Protein AF-A0A938ZQN6-F1 (afdb_monomer_lite)

Sequence (108 aa):
MAELTLEQVFGPGTTQDASSITLLKSNMPGLTASSSNTAESLLVGIVLKAKVNLTADNQTSNPDQSITIADGFVPSYTVSNNIQYRQDDITLSLRKPAGSLAIDPDDY

Structure (mmCIF, N/CA/C/O backbone):
data_AF-A0A938ZQN6-F1
#
_entry.id   AF-A0A938ZQN6-F1
#
loop_
_atom_site.group_PDB
_atom_site.id
_atom_site.type_symbol
_atom_site.label_atom_id
_atom_site.label_alt_id
_atom_site.label_comp_id
_atom_site.label_asym_id
_atom_site.label_entity_id
_atom_site.label_seq_id
_atom_site.pdbx_PDB_ins_code
_atom_site.Cartn_x
_atom_site.Cartn_y
_atom_site.Cartn_z
_atom_site.occupancy
_atom_site.B_iso_or_equiv
_atom_site.auth_seq_id
_atom_site.auth_comp_id
_atom_site.auth_asym_id
_atom_site.auth_atom_id
_atom_site.pdbx_PDB_model_num
ATOM 1 N N . MET A 1 1 ? 4.498 -11.857 17.851 1.00 62.84 1 MET A N 1
ATOM 2 C CA . MET A 1 1 ? 4.743 -10.404 17.961 1.00 62.84 1 MET A CA 1
ATOM 3 C C . MET A 1 1 ? 3.410 -9.725 17.682 1.00 62.84 1 MET A C 1
ATOM 5 O O . MET A 1 1 ? 2.402 -10.417 17.737 1.00 62.84 1 MET A O 1
ATOM 9 N N . ALA A 1 2 ? 3.343 -8.402 17.573 1.00 78.19 2 ALA A N 1
ATOM 10 C CA . ALA A 1 2 ? 2.089 -7.740 17.228 1.00 78.19 2 ALA A CA 1
ATOM 11 C C . ALA A 1 2 ? 2.174 -7.261 15.782 1.00 78.19 2 ALA A C 1
ATOM 13 O O . ALA A 1 2 ? 3.235 -6.816 15.335 1.00 78.19 2 ALA A O 1
ATOM 14 N N . GLU A 1 3 ? 1.059 -7.353 15.071 1.00 84.56 3 GLU A N 1
ATOM 15 C CA . GLU A 1 3 ? 0.891 -6.727 13.768 1.00 84.56 3 GLU A CA 1
ATOM 16 C C . GLU A 1 3 ? 1.152 -5.214 13.859 1.00 84.56 3 GLU A C 1
ATOM 18 O O . GLU A 1 3 ? 0.987 -4.596 14.919 1.00 84.56 3 GLU A O 1
ATOM 23 N N . LEU A 1 4 ? 1.605 -4.613 12.756 1.00 91.44 4 LEU A N 1
ATOM 24 C CA . LEU A 1 4 ? 1.818 -3.170 12.701 1.00 91.44 4 LEU A CA 1
ATOM 25 C C . LEU A 1 4 ? 0.488 -2.436 12.882 1.00 91.44 4 LEU A C 1
ATOM 27 O O . LEU A 1 4 ? -0.540 -2.820 12.334 1.00 91.44 4 LEU A O 1
ATOM 31 N N . THR A 1 5 ? 0.512 -1.336 13.626 1.00 94.12 5 THR A N 1
ATOM 32 C CA . THR A 1 5 ? -0.686 -0.523 13.821 1.00 94.12 5 THR A CA 1
ATOM 33 C C . THR A 1 5 ? -1.054 0.239 12.548 1.00 94.12 5 THR A C 1
ATOM 35 O O . THR A 1 5 ? -0.208 0.548 11.703 1.00 94.12 5 THR A O 1
ATOM 38 N N . LEU A 1 6 ? -2.324 0.638 12.453 1.00 94.81 6 LEU A N 1
ATOM 39 C CA . LEU A 1 6 ? -2.838 1.445 11.346 1.00 94.81 6 LEU A CA 1
ATOM 40 C C . LEU A 1 6 ? -2.016 2.729 11.131 1.00 94.81 6 LEU A C 1
ATOM 42 O O . LEU A 1 6 ? -1.686 3.090 10.002 1.00 94.81 6 LEU A O 1
ATOM 46 N N . GLU A 1 7 ? -1.622 3.392 12.221 1.00 96.25 7 GLU A N 1
ATOM 47 C CA . GLU A 1 7 ? -0.795 4.597 12.156 1.00 96.25 7 GLU A CA 1
ATOM 48 C C . GLU A 1 7 ? 0.660 4.314 11.766 1.00 96.25 7 GLU A C 1
ATOM 50 O O . GLU A 1 7 ? 1.300 5.162 11.140 1.00 96.25 7 GLU A O 1
ATOM 55 N N . GLN A 1 8 ? 1.199 3.134 12.086 1.00 95.00 8 GLN A N 1
ATOM 56 C CA . GLN A 1 8 ? 2.524 2.739 11.607 1.00 95.00 8 GLN A CA 1
ATOM 57 C C . GLN A 1 8 ? 2.509 2.560 10.087 1.00 95.00 8 GLN A C 1
ATOM 59 O O . GLN A 1 8 ? 3.408 3.056 9.408 1.00 95.00 8 GLN A O 1
ATOM 64 N N . VAL A 1 9 ? 1.476 1.931 9.526 1.00 96.69 9 VAL A N 1
ATOM 65 C CA . VAL A 1 9 ? 1.395 1.694 8.077 1.00 96.69 9 VAL A CA 1
ATOM 66 C C . VAL A 1 9 ? 1.027 2.971 7.312 1.00 96.69 9 VAL A C 1
ATOM 68 O O . VAL A 1 9 ? 1.725 3.343 6.371 1.00 96.69 9 VAL A O 1
ATOM 71 N N . PHE A 1 10 ? -0.015 3.693 7.732 1.00 97.50 10 PHE A N 1
ATOM 72 C CA . PHE A 1 10 ? -0.582 4.812 6.963 1.00 97.50 10 PHE A CA 1
ATOM 73 C C . PHE A 1 10 ? -0.267 6.208 7.524 1.00 97.50 10 PHE A C 1
ATOM 75 O O . PHE A 1 10 ? -0.491 7.219 6.856 1.00 97.50 10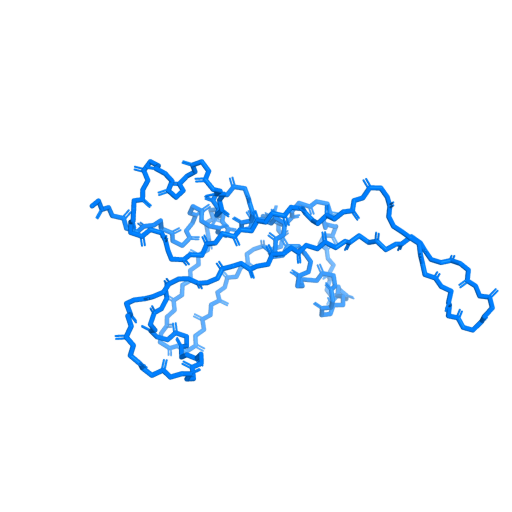 PHE A O 1
ATOM 82 N N . GLY A 1 11 ? 0.348 6.292 8.705 1.00 96.94 11 GLY A 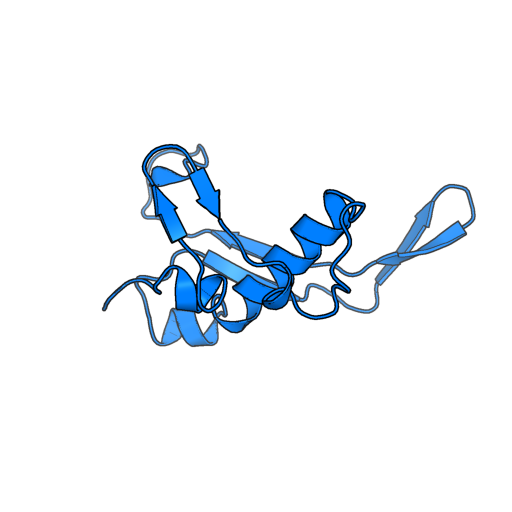N 1
ATOM 83 C CA . GLY A 1 11 ? 0.764 7.540 9.349 1.00 96.94 11 GLY A CA 1
ATOM 84 C C . GLY A 1 11 ? -0.178 8.024 10.459 1.00 96.94 11 GLY A C 1
ATOM 85 O O . GLY A 1 11 ? -1.287 7.511 10.610 1.00 96.94 11 GLY A O 1
ATOM 86 N N . PRO A 1 12 ? 0.256 9.028 11.238 1.00 97.38 12 PRO A N 1
ATOM 87 C CA . PRO A 1 12 ? -0.480 9.524 12.400 1.00 97.38 12 PRO A CA 1
ATOM 88 C C . PRO A 1 12 ? -1.837 10.118 12.016 1.00 97.38 12 PRO A C 1
ATOM 90 O O . PRO A 1 12 ? -1.979 10.725 10.949 1.00 97.38 12 PRO A O 1
ATOM 93 N N . GLY A 1 13 ? -2.824 9.965 12.899 1.00 96.06 13 GLY A N 1
ATOM 94 C CA . GLY A 1 13 ? -4.188 10.441 12.668 1.00 96.06 13 GLY A CA 1
ATOM 95 C C . GLY A 1 13 ? -4.972 9.587 11.674 1.00 96.06 13 GLY A C 1
ATOM 96 O O . GLY A 1 13 ? -6.060 9.986 11.264 1.00 96.06 13 GLY A O 1
ATOM 97 N N . THR A 1 14 ? -4.429 8.429 11.284 1.00 97.50 14 THR A N 1
ATOM 98 C CA . THR A 1 14 ? -5.189 7.441 10.526 1.00 97.50 14 THR A CA 1
ATOM 99 C C . THR A 1 14 ? -6.168 6.743 11.457 1.00 97.50 14 THR A C 1
ATOM 101 O O . THR A 1 14 ? -5.774 6.203 12.490 1.00 97.50 14 THR A O 1
ATOM 104 N N . THR A 1 15 ? -7.441 6.721 11.075 1.00 97.31 15 THR A N 1
ATOM 105 C CA . THR A 1 15 ? -8.505 6.069 11.843 1.00 97.31 15 THR A CA 1
ATOM 106 C C . THR A 1 15 ? -9.329 5.154 10.952 1.00 97.31 15 THR A C 1
ATOM 108 O O . THR A 1 15 ? -9.374 5.323 9.731 1.00 97.31 15 THR A O 1
ATOM 111 N N . GLN A 1 16 ? -9.983 4.175 11.568 1.00 97.56 16 GLN A N 1
ATOM 112 C CA . GLN A 1 16 ? -10.968 3.335 10.903 1.00 97.56 16 GLN A CA 1
ATOM 113 C C . GLN A 1 16 ? -12.130 3.018 11.838 1.00 97.56 16 GLN A C 1
ATOM 115 O O . GLN A 1 16 ? -11.974 3.015 13.062 1.00 97.56 16 GLN A O 1
ATOM 120 N N . ASP A 1 17 ? -13.276 2.732 11.241 1.00 96.94 17 ASP A N 1
ATOM 121 C CA . ASP A 1 17 ? -14.451 2.167 11.888 1.00 96.94 17 ASP A CA 1
ATOM 122 C C . ASP A 1 17 ? -15.003 1.011 11.036 1.00 96.94 17 ASP A C 1
ATOM 124 O O . ASP A 1 17 ? -14.382 0.585 10.066 1.00 96.94 17 ASP A O 1
ATOM 128 N N . ALA A 1 18 ? -16.177 0.490 11.393 1.00 97.25 18 ALA A N 1
ATOM 129 C CA . ALA A 1 18 ? -16.796 -0.635 10.689 1.00 97.25 18 ALA A CA 1
ATOM 130 C C . ALA A 1 18 ? -17.179 -0.346 9.218 1.00 97.25 18 ALA A C 1
ATOM 132 O O . ALA A 1 18 ? -17.574 -1.261 8.500 1.00 97.25 18 ALA A O 1
ATOM 133 N N . SER A 1 19 ? -17.130 0.911 8.782 1.00 97.12 19 SER A N 1
ATOM 134 C CA . SER A 1 19 ? -17.623 1.385 7.487 1.00 97.12 19 SER A CA 1
ATOM 135 C C . SER A 1 19 ? -16.626 2.243 6.710 1.00 97.12 19 SER A C 1
ATOM 137 O O . SER A 1 19 ? -16.769 2.387 5.495 1.00 97.12 19 SER A O 1
ATOM 139 N N . SER A 1 20 ? -15.641 2.842 7.383 1.00 97.00 20 SER A N 1
ATOM 140 C CA . SER A 1 20 ? -14.747 3.818 6.774 1.00 97.00 20 SER A CA 1
ATOM 141 C C . SER A 1 20 ? -13.317 3.725 7.292 1.00 97.00 20 SER A C 1
ATOM 143 O O . SER A 1 20 ? -13.063 3.371 8.441 1.00 97.00 20 SER A O 1
ATOM 145 N N . ILE A 1 21 ? -12.377 4.095 6.423 1.00 97.12 21 ILE A N 1
ATOM 146 C CA . ILE A 1 21 ? -10.980 4.356 6.767 1.00 97.12 21 ILE A CA 1
ATOM 147 C C . ILE A 1 21 ? -10.693 5.805 6.378 1.00 97.12 21 ILE A C 1
ATOM 149 O O . ILE A 1 21 ? -10.960 6.215 5.246 1.00 97.12 21 ILE A O 1
ATOM 153 N N . THR A 1 22 ? -10.134 6.585 7.302 1.00 97.62 22 THR A N 1
ATOM 154 C CA . THR A 1 22 ? -9.724 7.972 7.055 1.00 97.62 22 THR A CA 1
ATOM 155 C C . THR A 1 22 ? -8.206 8.067 7.027 1.00 97.62 22 THR A C 1
ATOM 157 O O . THR A 1 22 ? -7.548 7.942 8.056 1.00 97.62 22 THR A O 1
ATOM 160 N N . LEU A 1 23 ? -7.653 8.329 5.839 1.00 97.88 23 LEU A N 1
ATOM 161 C CA . LEU A 1 23 ? -6.224 8.571 5.623 1.00 97.88 23 LEU A CA 1
ATOM 162 C C . LEU A 1 23 ? -5.967 10.065 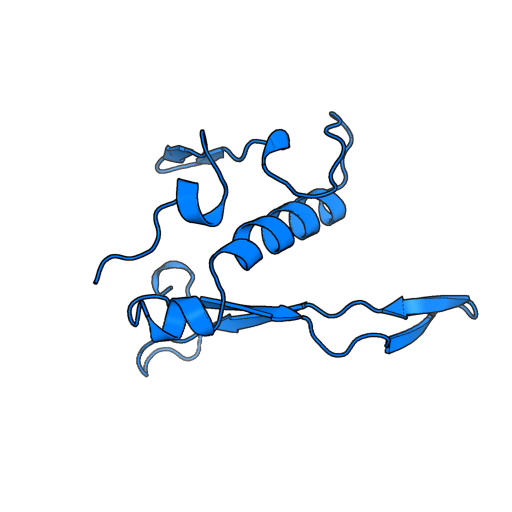5.387 1.00 97.88 23 LEU A C 1
ATOM 164 O O . LEU A 1 23 ? -6.562 10.673 4.493 1.00 97.88 23 LEU A O 1
ATOM 168 N N . LEU A 1 24 ? -5.035 10.663 6.132 1.00 97.69 24 LEU A N 1
ATOM 169 C CA . LEU A 1 24 ? -4.644 12.055 5.905 1.00 97.69 24 LEU A CA 1
ATOM 170 C C . LEU A 1 24 ? -3.692 12.165 4.708 1.00 97.69 24 LEU A C 1
ATOM 172 O O . LEU A 1 24 ? -2.617 11.568 4.699 1.00 97.69 24 LEU A O 1
ATOM 176 N N . LYS A 1 25 ? -4.036 13.000 3.717 1.00 97.81 25 LYS A N 1
ATOM 177 C CA . LYS A 1 25 ? -3.186 13.243 2.532 1.00 97.81 25 LYS A CA 1
ATOM 178 C C . LYS A 1 25 ? -1.793 13.771 2.887 1.00 97.81 25 LYS A C 1
ATOM 180 O O . LYS A 1 25 ? -0.847 13.517 2.155 1.00 97.81 25 LYS A O 1
ATOM 185 N N . SER A 1 26 ? -1.653 14.462 4.020 1.00 97.06 26 SER A N 1
ATOM 186 C CA . SER A 1 26 ? -0.362 14.931 4.542 1.00 97.06 26 SER A CA 1
ATOM 187 C C . SER A 1 26 ? 0.606 13.799 4.890 1.00 97.06 26 SER A C 1
ATOM 189 O O . SER A 1 26 ? 1.807 14.039 4.969 1.00 97.06 26 SER A O 1
ATOM 191 N N . ASN A 1 27 ? 0.106 12.577 5.091 1.00 96.94 27 ASN A N 1
ATOM 192 C CA . ASN A 1 27 ? 0.937 11.409 5.366 1.00 96.94 27 ASN A CA 1
ATOM 193 C C . ASN A 1 27 ? 1.481 10.752 4.087 1.00 96.94 27 ASN A C 1
ATOM 195 O O . ASN A 1 27 ? 2.318 9.860 4.202 1.00 96.94 27 ASN A O 1
ATOM 199 N N . MET A 1 28 ? 1.027 11.158 2.893 1.00 97.12 28 MET A N 1
ATOM 200 C CA . MET A 1 28 ? 1.395 10.546 1.610 1.00 97.12 28 MET A CA 1
ATOM 201 C C . MET A 1 28 ? 2.663 11.201 1.031 1.00 97.12 28 MET A C 1
ATOM 203 O O . MET A 1 28 ? 2.618 12.369 0.632 1.00 97.12 28 MET A O 1
ATOM 207 N N . PRO A 1 29 ? 3.803 10.487 0.957 1.00 95.56 29 PRO A N 1
ATOM 208 C CA . PRO A 1 29 ? 5.059 11.057 0.476 1.00 95.56 29 PRO A CA 1
ATOM 209 C C . PRO A 1 29 ? 4.957 11.565 -0.966 1.00 95.56 29 PRO A C 1
ATOM 211 O O . PRO A 1 29 ? 4.461 10.867 -1.846 1.00 95.56 29 PRO A O 1
ATOM 214 N N . GLY A 1 30 ? 5.444 12.783 -1.215 1.00 94.06 30 GLY A N 1
ATOM 215 C CA . GLY A 1 30 ? 5.480 13.388 -2.554 1.00 94.06 30 GLY A CA 1
ATOM 216 C C . GLY A 1 30 ? 4.134 13.897 -3.086 1.00 94.06 30 GLY A C 1
ATOM 217 O O . GLY A 1 30 ? 4.114 14.583 -4.108 1.00 94.06 30 GLY A O 1
ATOM 218 N N . LEU A 1 31 ? 3.017 13.635 -2.400 1.00 97.00 31 LEU A N 1
ATOM 219 C CA . LEU A 1 31 ? 1.707 14.150 -2.789 1.00 97.00 31 LEU A CA 1
ATOM 220 C C . LEU A 1 31 ? 1.520 15.584 -2.274 1.00 97.00 31 LEU A C 1
ATOM 222 O O . LEU A 1 31 ? 1.513 15.835 -1.071 1.00 97.00 31 LEU A O 1
ATOM 226 N N . THR A 1 32 ? 1.277 16.534 -3.179 1.00 97.62 32 THR A N 1
ATOM 227 C CA . THR A 1 32 ? 0.729 17.842 -2.790 1.00 97.62 32 THR A CA 1
ATOM 228 C C . THR A 1 32 ? -0.785 17.713 -2.648 1.00 97.62 32 THR A C 1
ATOM 230 O O . THR A 1 32 ? -1.492 17.429 -3.621 1.00 97.62 32 THR A O 1
ATOM 233 N N . ALA A 1 33 ? -1.286 17.887 -1.425 1.00 96.75 33 ALA A N 1
ATOM 234 C CA . ALA A 1 33 ? -2.703 17.726 -1.129 1.00 96.75 33 ALA A CA 1
ATOM 235 C C . ALA A 1 33 ? -3.554 18.745 -1.904 1.00 96.75 33 ALA A C 1
ATOM 237 O O . ALA A 1 33 ? -3.338 19.952 -1.834 1.00 96.75 33 ALA A O 1
ATOM 238 N N . SER A 1 34 ? -4.550 18.239 -2.625 1.00 97.38 34 SER A N 1
ATOM 239 C CA . SER A 1 34 ? -5.535 19.018 -3.373 1.00 97.38 34 SER A CA 1
ATOM 240 C C . SER A 1 34 ? -6.908 18.354 -3.262 1.00 97.38 34 SER A C 1
ATOM 242 O O . SER A 1 34 ? -7.008 17.132 -3.129 1.00 97.38 34 SER A O 1
ATOM 244 N N . SER A 1 35 ? -7.994 19.120 -3.358 1.00 96.75 35 SER A N 1
ATOM 245 C CA . SER A 1 35 ? -9.348 18.555 -3.478 1.00 96.75 35 SER A CA 1
ATOM 246 C C . SER A 1 35 ? -9.548 17.772 -4.783 1.00 96.75 35 SER A C 1
ATOM 248 O O . SER A 1 35 ? -10.452 16.948 -4.858 1.00 96.75 35 SER A O 1
ATOM 250 N N . SER A 1 36 ? -8.676 17.977 -5.776 1.00 97.06 36 SER A N 1
ATOM 251 C CA . SER A 1 36 ? -8.724 17.351 -7.102 1.00 97.06 36 SER A CA 1
ATOM 252 C C . SER A 1 36 ? -7.619 16.317 -7.360 1.00 97.06 36 SER A C 1
ATOM 254 O O . SER A 1 36 ? -7.351 15.996 -8.517 1.00 97.06 36 SER A O 1
ATOM 256 N N . ASN A 1 37 ? -6.948 15.790 -6.321 1.00 98.00 37 ASN A N 1
ATOM 257 C CA . ASN A 1 37 ? -6.012 14.674 -6.529 1.00 98.00 37 ASN A CA 1
ATOM 258 C C . ASN A 1 37 ? -6.738 13.492 -7.192 1.00 98.00 37 ASN A C 1
ATOM 260 O O . ASN A 1 37 ? -7.829 13.115 -6.761 1.00 98.00 37 ASN A O 1
ATOM 264 N N . THR A 1 38 ? -6.121 12.903 -8.215 1.00 98.12 38 THR A N 1
ATOM 265 C CA . THR A 1 38 ? -6.682 11.754 -8.933 1.00 98.12 38 THR A CA 1
ATOM 266 C C . THR A 1 38 ? -6.609 10.492 -8.079 1.00 98.12 38 THR A C 1
ATOM 268 O O . THR A 1 38 ? -5.729 10.370 -7.222 1.00 98.12 38 THR A O 1
ATOM 271 N N . ALA A 1 39 ? -7.488 9.524 -8.346 1.00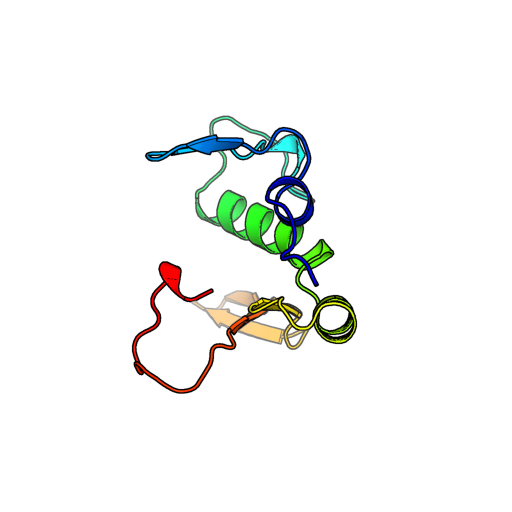 97.56 39 ALA A N 1
ATOM 272 C CA . ALA A 1 39 ? -7.469 8.228 -7.668 1.00 97.56 39 ALA A CA 1
ATOM 273 C C . ALA A 1 39 ? -6.099 7.533 -7.777 1.00 97.56 39 ALA A C 1
ATOM 275 O O . ALA A 1 39 ? -5.595 7.018 -6.785 1.00 97.56 39 ALA A O 1
ATOM 276 N N . GLU A 1 40 ? -5.455 7.599 -8.945 1.00 97.25 40 GLU A N 1
ATOM 277 C CA . GLU A 1 40 ? -4.123 7.025 -9.172 1.00 97.25 40 GLU A CA 1
ATOM 278 C C . GLU A 1 40 ? -3.054 7.694 -8.299 1.00 97.25 40 GLU A C 1
ATOM 280 O O . GLU A 1 40 ? -2.264 7.005 -7.659 1.00 97.25 40 GLU A O 1
ATOM 285 N N . SER A 1 41 ? -3.063 9.030 -8.193 1.00 97.56 41 SER A N 1
ATOM 286 C CA . SER A 1 41 ? -2.109 9.746 -7.333 1.00 97.56 41 SER A CA 1
ATOM 287 C C . SER A 1 41 ? -2.292 9.410 -5.850 1.00 97.56 41 SER A C 1
ATOM 289 O O . SER A 1 41 ? -1.310 9.301 -5.115 1.00 97.56 41 SER A O 1
ATOM 291 N N . LEU A 1 42 ? -3.541 9.201 -5.417 1.00 97.94 42 LEU A N 1
ATOM 292 C CA . LEU A 1 42 ? -3.860 8.783 -4.054 1.00 97.94 42 LEU A CA 1
ATOM 293 C C . LEU A 1 42 ? -3.392 7.349 -3.802 1.00 97.94 42 LEU A C 1
ATOM 295 O O . LEU A 1 42 ? -2.746 7.102 -2.789 1.00 97.94 42 LEU A O 1
ATOM 299 N N . LEU A 1 43 ? -3.648 6.427 -4.734 1.00 97.44 43 LEU A N 1
ATOM 300 C CA . LEU A 1 43 ? -3.195 5.040 -4.629 1.00 97.44 43 LEU A CA 1
ATOM 301 C C . LEU A 1 43 ? -1.666 4.956 -4.534 1.00 97.44 43 LEU A C 1
ATOM 303 O O . LEU A 1 43 ? -1.150 4.299 -3.633 1.00 97.44 43 LEU A O 1
ATOM 307 N N . VAL A 1 44 ? -0.937 5.670 -5.398 1.00 96.75 44 VAL A N 1
ATOM 308 C CA . VAL A 1 44 ? 0.534 5.725 -5.340 1.00 96.75 44 VAL A CA 1
ATOM 309 C C . VAL A 1 44 ? 1.005 6.304 -4.005 1.00 96.75 44 VAL A C 1
ATOM 311 O O . VAL A 1 44 ? 1.885 5.729 -3.368 1.00 96.75 44 VAL A O 1
ATOM 314 N N . GLY A 1 45 ? 0.393 7.394 -3.532 1.00 97.31 45 GLY A N 1
ATOM 315 C CA . GLY A 1 45 ? 0.714 7.985 -2.231 1.00 97.31 45 GLY A CA 1
ATOM 316 C C . GLY A 1 45 ? 0.515 7.019 -1.056 1.00 97.31 45 GLY A C 1
ATOM 317 O O . GLY A 1 45 ? 1.361 6.959 -0.161 1.00 97.31 45 GLY A O 1
ATOM 318 N N . ILE A 1 46 ? -0.563 6.228 -1.080 1.00 97.69 46 ILE A N 1
ATOM 319 C CA . ILE A 1 46 ? -0.855 5.187 -0.081 1.00 97.69 46 ILE A CA 1
ATOM 320 C C . ILE A 1 46 ? 0.205 4.084 -0.126 1.00 97.69 46 ILE A C 1
ATOM 322 O O . ILE A 1 46 ? 0.762 3.734 0.915 1.00 97.69 46 ILE A O 1
ATOM 326 N N . VAL A 1 47 ? 0.526 3.571 -1.317 1.00 96.94 47 VAL A N 1
ATOM 327 C CA . VAL A 1 47 ? 1.526 2.506 -1.494 1.00 96.94 47 VAL A CA 1
ATOM 328 C C . VAL A 1 47 ? 2.904 2.967 -1.021 1.00 96.94 47 VAL A C 1
ATOM 330 O O . VAL A 1 47 ? 3.555 2.258 -0.256 1.00 96.94 47 VAL A O 1
ATOM 333 N N . LEU A 1 48 ? 3.336 4.173 -1.404 1.00 96.56 48 LEU A N 1
ATOM 334 C CA . LEU A 1 48 ? 4.620 4.732 -0.972 1.00 96.56 48 LEU A CA 1
ATOM 335 C C . LEU A 1 48 ? 4.686 4.930 0.544 1.00 96.56 48 LEU A C 1
ATOM 337 O O . LEU A 1 48 ? 5.743 4.722 1.139 1.00 96.56 48 LEU A O 1
ATOM 341 N N . LYS A 1 49 ? 3.571 5.307 1.179 1.00 97.50 49 LYS A N 1
ATOM 342 C CA . LYS A 1 49 ? 3.502 5.429 2.635 1.00 97.50 49 LYS A CA 1
ATOM 343 C C . LYS A 1 49 ? 3.598 4.063 3.320 1.00 97.50 49 LYS A C 1
ATOM 345 O O . LYS A 1 49 ? 4.456 3.888 4.183 1.00 97.50 49 LYS A O 1
ATOM 350 N N . ALA A 1 50 ? 2.780 3.099 2.900 1.00 97.38 50 ALA A N 1
ATOM 351 C CA . ALA A 1 50 ? 2.762 1.751 3.465 1.00 97.38 50 ALA A CA 1
ATOM 352 C C . ALA A 1 50 ? 4.124 1.050 3.320 1.00 97.38 50 ALA A C 1
ATOM 354 O O . ALA A 1 50 ? 4.603 0.402 4.253 1.00 97.38 50 ALA A O 1
ATOM 355 N N . LYS A 1 51 ? 4.802 1.265 2.186 1.00 96.44 51 LYS A N 1
ATOM 356 C CA . LYS A 1 51 ? 6.136 0.731 1.890 1.00 96.44 51 LYS A CA 1
ATOM 357 C C . LYS A 1 51 ? 7.208 1.124 2.909 1.00 96.44 51 LYS A C 1
ATOM 359 O O . LYS A 1 51 ? 8.180 0.394 3.056 1.00 96.44 51 LYS A O 1
ATOM 364 N N . VAL A 1 52 ? 7.046 2.233 3.636 1.00 95.94 52 VAL A N 1
ATOM 365 C CA . VAL A 1 52 ? 8.004 2.638 4.683 1.00 95.94 52 VAL A CA 1
ATOM 366 C C . VAL A 1 52 ? 8.134 1.564 5.765 1.00 95.94 52 VAL A C 1
ATOM 368 O O . VAL A 1 52 ? 9.232 1.359 6.274 1.00 95.94 52 VAL A O 1
ATOM 371 N N . ASN A 1 53 ? 7.035 0.878 6.099 1.00 96.00 53 ASN A N 1
ATOM 372 C CA . ASN A 1 53 ? 7.018 -0.118 7.170 1.00 96.00 53 ASN A CA 1
ATOM 373 C C . ASN A 1 53 ? 6.708 -1.543 6.699 1.00 96.00 53 ASN A C 1
ATOM 375 O O . ASN A 1 53 ? 7.125 -2.483 7.364 1.00 96.00 53 ASN A O 1
ATOM 379 N N . LEU A 1 54 ? 6.052 -1.742 5.557 1.00 96.50 54 LEU A N 1
ATOM 380 C CA . LEU A 1 54 ? 5.812 -3.077 5.002 1.00 96.50 54 LEU A CA 1
ATOM 381 C C . LEU A 1 54 ? 7.014 -3.557 4.174 1.00 96.50 54 LEU A C 1
ATOM 383 O O . LEU A 1 54 ? 6.883 -3.845 2.991 1.00 96.50 54 LEU A O 1
ATOM 387 N N . THR A 1 55 ? 8.204 -3.622 4.773 1.00 96.06 55 THR A N 1
ATOM 388 C CA . THR A 1 55 ? 9.445 -4.061 4.103 1.00 96.06 55 THR A CA 1
ATOM 389 C C . THR A 1 55 ? 9.781 -5.518 4.432 1.00 96.06 55 THR A C 1
ATOM 391 O O . THR A 1 55 ? 9.268 -6.079 5.402 1.00 96.06 55 THR A O 1
ATOM 394 N N . ALA A 1 56 ? 10.666 -6.144 3.647 1.00 94.38 56 ALA A N 1
ATOM 395 C CA . ALA A 1 56 ? 11.172 -7.491 3.938 1.00 94.38 56 ALA A CA 1
ATOM 396 C C . ALA A 1 56 ? 11.988 -7.549 5.246 1.00 94.38 56 ALA A C 1
ATOM 398 O O . ALA A 1 56 ? 11.912 -8.530 5.988 1.00 94.38 56 ALA A O 1
ATOM 399 N N . ASP A 1 57 ? 12.717 -6.478 5.567 1.00 94.56 57 ASP A N 1
ATOM 400 C CA . ASP A 1 57 ? 13.467 -6.362 6.822 1.00 94.56 57 ASP A CA 1
ATOM 401 C C . ASP A 1 57 ? 12.518 -6.296 8.029 1.00 94.56 57 ASP A C 1
ATOM 403 O O . ASP A 1 57 ? 12.715 -6.989 9.034 1.00 94.56 57 ASP A O 1
ATOM 407 N N . ASN A 1 58 ? 11.427 -5.531 7.909 1.00 94.62 58 ASN A N 1
ATOM 408 C CA . ASN A 1 58 ? 10.392 -5.490 8.939 1.00 94.62 58 ASN A CA 1
ATOM 409 C C . ASN A 1 58 ? 9.652 -6.822 9.054 1.00 94.62 58 ASN A C 1
ATOM 411 O O . ASN A 1 58 ? 9.404 -7.259 10.167 1.00 94.62 58 ASN A O 1
ATOM 415 N N . GLN A 1 59 ? 9.408 -7.539 7.955 1.00 94.25 59 GLN A N 1
ATOM 416 C CA . GLN A 1 59 ? 8.847 -8.892 8.022 1.00 94.25 59 GLN A CA 1
ATOM 417 C C . GLN A 1 59 ? 9.798 -9.895 8.698 1.00 94.25 59 GLN A C 1
ATOM 419 O O . GLN A 1 59 ? 9.356 -10.808 9.393 1.00 94.25 59 GLN A O 1
ATOM 424 N N . THR A 1 60 ? 11.112 -9.734 8.522 1.00 92.88 60 THR A N 1
ATOM 425 C CA . THR A 1 60 ? 12.115 -10.592 9.176 1.00 92.88 60 THR A CA 1
ATOM 426 C C . THR A 1 60 ? 12.125 -10.377 10.687 1.00 92.88 60 THR A C 1
ATOM 428 O O . THR A 1 60 ? 12.254 -11.333 11.451 1.00 92.88 60 THR A O 1
ATOM 431 N N . SER A 1 61 ? 11.970 -9.126 11.124 1.00 92.94 61 SER A N 1
ATOM 432 C CA . SER A 1 61 ? 11.891 -8.779 12.545 1.00 92.94 61 SER A CA 1
ATOM 433 C C . SER A 1 61 ? 10.491 -8.950 13.139 1.00 92.94 61 SER A C 1
ATOM 435 O O . SER A 1 61 ? 10.396 -9.170 14.339 1.00 92.94 61 SER A O 1
ATOM 437 N N . ASN A 1 62 ? 9.428 -8.912 12.330 1.00 92.50 62 ASN A N 1
ATOM 438 C CA . ASN A 1 62 ? 8.030 -9.107 12.710 1.00 92.50 62 ASN A CA 1
ATOM 439 C C . ASN A 1 62 ? 7.373 -10.203 11.843 1.00 92.50 62 ASN A C 1
ATOM 441 O O . ASN A 1 62 ? 6.788 -9.900 10.799 1.00 92.50 62 ASN A O 1
ATOM 445 N N . PRO A 1 63 ? 7.432 -11.482 12.261 1.00 89.44 63 PRO A N 1
ATOM 446 C CA . PRO A 1 63 ? 6.949 -12.601 11.450 1.00 89.44 63 PRO A CA 1
ATOM 447 C C . PRO A 1 63 ? 5.427 -12.616 11.234 1.00 89.44 63 PRO A C 1
ATOM 449 O O . PRO A 1 63 ? 4.968 -13.347 10.353 1.00 89.44 63 PRO A O 1
ATOM 452 N N . ASP A 1 64 ? 4.676 -11.815 11.999 1.00 91.19 64 ASP A N 1
ATOM 453 C CA . ASP A 1 64 ? 3.226 -11.641 11.858 1.00 91.19 64 ASP A CA 1
ATOM 454 C C . ASP A 1 64 ? 2.861 -10.682 10.708 1.00 91.19 64 ASP A C 1
ATOM 456 O O . ASP A 1 64 ? 1.701 -10.579 10.334 1.00 91.19 64 ASP A O 1
ATOM 460 N N . GLN A 1 65 ? 3.840 -9.996 10.104 1.00 94.00 65 GLN A N 1
ATOM 461 C CA . GLN A 1 65 ? 3.612 -9.178 8.915 1.00 94.00 65 GLN A CA 1
ATOM 462 C C . GLN A 1 65 ? 3.362 -10.067 7.686 1.00 94.00 65 GLN A C 1
ATOM 464 O O . GLN A 1 65 ? 4.255 -10.777 7.206 1.00 94.00 65 GLN A O 1
ATOM 469 N N . SER A 1 66 ? 2.163 -9.963 7.122 1.00 94.19 66 SER A N 1
ATOM 470 C CA . SER A 1 66 ? 1.721 -10.777 5.982 1.00 94.19 66 SER A CA 1
ATOM 471 C C . SER A 1 66 ? 2.012 -10.146 4.617 1.00 94.19 66 SER A C 1
ATOM 473 O O . SER A 1 66 ? 2.022 -10.844 3.603 1.00 94.19 66 SER A O 1
ATOM 475 N N . ILE A 1 67 ? 2.293 -8.839 4.576 1.00 95.69 67 ILE A N 1
ATOM 476 C CA . ILE A 1 67 ? 2.484 -8.070 3.338 1.00 95.69 67 ILE A CA 1
ATOM 477 C C . ILE A 1 67 ? 3.893 -7.479 3.284 1.00 95.69 67 ILE A C 1
ATOM 479 O O . ILE A 1 67 ? 4.371 -6.903 4.260 1.00 95.69 67 ILE A O 1
ATOM 483 N N . THR A 1 68 ? 4.552 -7.561 2.130 1.00 96.75 68 THR A N 1
ATOM 484 C CA . THR A 1 68 ? 5.770 -6.795 1.835 1.00 96.75 68 THR A CA 1
ATOM 485 C C . THR A 1 68 ? 5.624 -6.007 0.540 1.00 96.75 68 THR A C 1
ATOM 487 O O . THR A 1 68 ? 4.999 -6.454 -0.422 1.00 96.75 68 THR A O 1
ATOM 490 N N . ILE A 1 69 ? 6.200 -4.810 0.527 1.00 97.19 69 ILE A N 1
ATOM 491 C CA . ILE A 1 69 ? 6.206 -3.874 -0.589 1.00 97.19 69 ILE A CA 1
ATOM 492 C C . ILE A 1 69 ? 7.660 -3.550 -0.911 1.00 97.19 69 ILE A C 1
ATOM 494 O O . ILE A 1 69 ? 8.412 -3.083 -0.054 1.00 97.19 69 ILE A O 1
ATOM 498 N N . ALA A 1 70 ? 8.054 -3.780 -2.156 1.00 95.19 70 ALA A N 1
ATOM 499 C CA . ALA A 1 70 ? 9.404 -3.521 -2.637 1.00 95.19 70 ALA A CA 1
ATOM 500 C C . ALA A 1 70 ? 9.370 -2.768 -3.967 1.00 95.19 70 ALA A C 1
ATOM 502 O O . ALA A 1 70 ? 8.401 -2.868 -4.723 1.00 95.19 70 ALA A O 1
ATOM 503 N N . ASP A 1 71 ? 10.438 -2.027 -4.260 1.00 91.88 71 ASP A N 1
ATOM 504 C CA . ASP A 1 71 ? 10.646 -1.546 -5.624 1.00 91.88 71 ASP A CA 1
ATOM 505 C C . ASP A 1 71 ? 10.875 -2.740 -6.549 1.00 91.88 71 ASP A C 1
ATOM 507 O O . ASP A 1 71 ? 11.553 -3.707 -6.195 1.00 91.88 71 ASP A O 1
ATOM 511 N N . GLY A 1 72 ? 10.280 -2.669 -7.732 1.00 83.75 72 GLY A N 1
ATOM 512 C CA . GLY A 1 72 ? 10.601 -3.547 -8.840 1.00 83.75 72 GLY A CA 1
ATOM 513 C C . GLY A 1 72 ? 11.882 -3.107 -9.546 1.00 83.75 72 GLY A C 1
ATOM 514 O O . GLY A 1 72 ? 12.728 -2.391 -9.006 1.00 83.75 72 GLY A O 1
ATOM 515 N N . PHE A 1 73 ? 12.037 -3.556 -10.786 1.00 76.25 73 PHE A N 1
ATOM 516 C CA . PHE A 1 73 ? 13.231 -3.261 -11.563 1.00 76.25 73 PHE A CA 1
ATOM 517 C C . PHE A 1 73 ? 13.171 -1.830 -12.108 1.00 76.25 73 PHE A C 1
ATOM 519 O O . PHE A 1 73 ? 12.329 -1.510 -12.944 1.00 76.25 73 PHE A O 1
ATOM 526 N N . VAL A 1 74 ? 14.087 -0.974 -11.657 1.00 76.06 74 VAL A N 1
ATOM 527 C CA . VAL A 1 74 ? 14.228 0.405 -12.139 1.00 76.06 74 VAL A CA 1
ATOM 528 C C . VAL A 1 74 ? 15.675 0.701 -12.557 1.00 76.06 74 VAL A C 1
ATOM 530 O O . VAL A 1 74 ? 16.602 0.310 -11.844 1.00 76.06 74 VAL A O 1
ATOM 533 N N . PRO A 1 75 ? 15.897 1.412 -13.684 1.00 73.56 75 PRO A N 1
ATOM 534 C CA . PRO A 1 75 ? 14.879 1.936 -14.598 1.00 73.56 75 PRO A CA 1
ATOM 535 C C . PRO A 1 75 ? 14.374 0.871 -15.587 1.00 73.56 75 PRO A C 1
ATOM 537 O O . PRO A 1 75 ? 15.171 0.148 -16.186 1.00 73.56 75 PRO A O 1
ATOM 540 N N . SER A 1 76 ? 13.060 0.827 -15.815 1.00 85.88 76 SER A N 1
ATOM 541 C CA . SER A 1 76 ? 12.460 0.141 -16.963 1.00 85.88 76 SER A CA 1
ATOM 542 C C . SER A 1 76 ? 11.745 1.158 -17.862 1.00 85.88 76 SER A C 1
ATOM 544 O O . SER A 1 76 ? 11.404 2.269 -17.44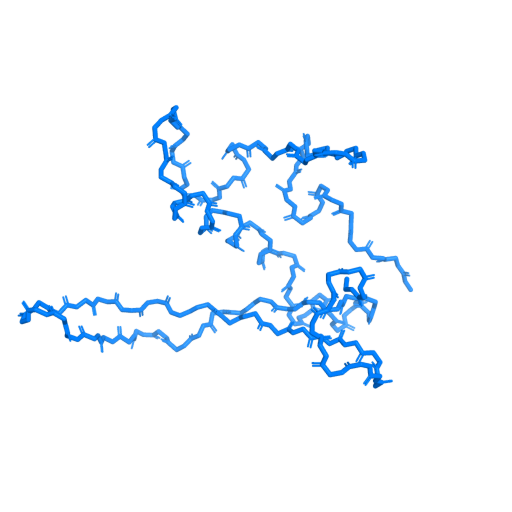4 1.00 85.88 76 SER A O 1
ATOM 546 N N . TYR A 1 77 ? 11.599 0.825 -19.144 1.00 90.94 77 TYR A N 1
ATOM 547 C CA . TYR A 1 77 ? 10.961 1.693 -20.131 1.00 90.94 77 TYR A CA 1
ATOM 548 C C . TYR A 1 77 ? 9.979 0.888 -20.968 1.00 90.94 77 TYR A C 1
ATOM 550 O O . TYR A 1 77 ? 10.284 -0.227 -21.389 1.00 90.94 77 TYR A O 1
ATOM 558 N N . THR A 1 78 ? 8.831 1.488 -21.264 1.00 92.31 78 THR A N 1
ATOM 559 C CA . THR A 1 78 ? 7.817 0.918 -22.155 1.00 92.31 78 THR A CA 1
ATOM 560 C C . THR A 1 78 ? 7.432 1.930 -23.226 1.00 92.31 78 THR A C 1
ATOM 562 O O . THR A 1 78 ? 7.610 3.135 -23.045 1.00 92.31 78 THR A O 1
ATOM 565 N N . VAL A 1 79 ? 6.942 1.457 -24.370 1.00 93.75 79 VAL A N 1
ATOM 566 C CA . VAL A 1 79 ? 6.464 2.323 -25.453 1.00 93.75 79 VAL A CA 1
ATOM 567 C C . VAL A 1 79 ? 4.971 2.107 -25.619 1.00 93.75 79 VAL A C 1
ATOM 569 O O . VAL A 1 79 ? 4.524 0.992 -25.871 1.00 93.75 79 VAL A O 1
ATOM 572 N N . SER A 1 80 ? 4.205 3.189 -25.513 1.00 92.12 80 SER A N 1
ATOM 573 C CA . SER A 1 80 ? 2.765 3.200 -25.765 1.00 92.12 80 SER A CA 1
ATOM 574 C C . SER A 1 80 ? 2.431 4.383 -26.662 1.00 92.12 80 SER A C 1
ATOM 576 O O . SER A 1 80 ? 2.947 5.479 -26.455 1.00 92.12 80 SER A O 1
ATOM 578 N N . ASN A 1 81 ? 1.623 4.167 -27.702 1.00 92.38 81 ASN A N 1
ATOM 579 C CA . ASN A 1 81 ? 1.279 5.195 -28.695 1.00 92.38 81 ASN A CA 1
ATOM 580 C C . ASN A 1 81 ? 2.501 5.963 -29.241 1.00 92.38 81 ASN A C 1
ATOM 582 O O . ASN A 1 81 ? 2.478 7.186 -29.352 1.00 92.38 81 ASN A O 1
ATOM 586 N N . ASN A 1 82 ? 3.589 5.244 -29.547 1.00 92.31 82 ASN A N 1
ATOM 587 C CA . ASN A 1 82 ? 4.858 5.804 -30.035 1.00 92.31 82 ASN A CA 1
ATOM 588 C C . ASN A 1 82 ? 5.563 6.783 -29.073 1.00 92.31 82 ASN A C 1
ATOM 590 O O . ASN A 1 82 ? 6.527 7.434 -29.472 1.00 92.31 82 ASN A O 1
ATOM 594 N N . ILE A 1 83 ? 5.139 6.856 -27.809 1.00 96.00 83 ILE A N 1
ATOM 595 C CA . ILE A 1 83 ? 5.793 7.625 -26.749 1.00 96.00 83 ILE A CA 1
ATOM 596 C C . ILE A 1 83 ? 6.496 6.647 -25.807 1.00 96.00 83 ILE A C 1
ATOM 598 O O . ILE A 1 83 ? 5.921 5.637 -25.399 1.00 96.00 83 ILE A O 1
ATOM 602 N N . GLN A 1 84 ? 7.752 6.942 -25.474 1.00 94.81 84 GLN A N 1
ATOM 603 C CA . GLN A 1 84 ? 8.496 6.195 -24.466 1.00 94.81 84 GLN A CA 1
ATOM 604 C C . GLN A 1 84 ? 8.142 6.714 -23.072 1.00 94.81 84 GLN A C 1
ATOM 606 O O . GLN A 1 84 ? 8.248 7.908 -22.796 1.00 94.81 84 GLN A O 1
ATOM 611 N N . TYR A 1 85 ? 7.772 5.800 -22.187 1.00 92.12 85 TYR A N 1
ATOM 612 C CA . TYR A 1 85 ? 7.498 6.061 -20.784 1.00 92.12 85 TYR A CA 1
ATOM 613 C C . TYR A 1 85 ? 8.581 5.416 -19.932 1.00 92.12 85 TYR A C 1
ATOM 615 O O . TYR A 1 85 ? 9.024 4.301 -20.218 1.00 92.12 85 TYR A O 1
ATOM 623 N N . ARG A 1 86 ? 8.980 6.106 -18.861 1.00 91.56 86 ARG A N 1
ATOM 624 C CA . ARG A 1 86 ? 9.620 5.441 -17.727 1.00 91.56 86 ARG A CA 1
ATOM 625 C C . ARG A 1 86 ? 8.547 4.623 -17.021 1.00 91.56 86 ARG A C 1
ATOM 627 O O . ARG A 1 86 ? 7.469 5.141 -16.741 1.00 91.56 86 ARG A O 1
ATOM 634 N N . GLN A 1 87 ? 8.859 3.368 -16.761 1.00 90.69 87 GLN A N 1
ATOM 635 C CA . GLN A 1 87 ? 8.029 2.479 -15.976 1.00 90.69 87 GLN A CA 1
ATOM 636 C C . GLN A 1 87 ? 8.723 2.264 -14.628 1.00 90.69 87 GLN A C 1
ATOM 638 O O . GLN A 1 87 ? 9.910 1.945 -14.558 1.00 90.69 87 GLN A O 1
ATOM 643 N N . ASP A 1 88 ? 7.981 2.539 -13.560 1.00 91.25 88 ASP A N 1
ATOM 644 C CA . ASP A 1 88 ? 8.411 2.348 -12.182 1.00 91.25 88 ASP A CA 1
ATOM 645 C C . ASP A 1 88 ? 7.518 1.272 -11.572 1.00 91.25 88 ASP A C 1
ATOM 647 O O . ASP A 1 88 ? 6.348 1.516 -11.273 1.00 91.25 88 ASP A O 1
ATOM 651 N N . ASP A 1 89 ? 8.061 0.066 -11.434 1.00 91.50 89 ASP A N 1
ATOM 652 C CA . ASP A 1 89 ? 7.321 -1.062 -10.882 1.00 91.50 89 ASP A CA 1
ATOM 653 C C . ASP A 1 89 ? 7.417 -1.058 -9.351 1.00 91.50 89 ASP A C 1
ATOM 655 O O . ASP A 1 89 ? 8.489 -0.848 -8.781 1.00 91.50 89 ASP A O 1
ATOM 659 N N . ILE A 1 90 ? 6.302 -1.338 -8.675 1.00 92.88 90 ILE A N 1
ATOM 660 C CA . ILE A 1 90 ? 6.252 -1.599 -7.233 1.00 92.88 90 ILE A CA 1
ATOM 661 C C . ILE A 1 90 ? 5.600 -2.966 -7.042 1.00 92.88 90 ILE A C 1
ATOM 663 O O . ILE A 1 90 ? 4.499 -3.209 -7.533 1.00 92.88 90 ILE A O 1
ATOM 667 N N . THR A 1 91 ? 6.279 -3.861 -6.328 1.00 94.38 91 THR A N 1
ATOM 668 C CA . THR A 1 91 ? 5.809 -5.231 -6.097 1.00 94.38 91 THR A CA 1
ATOM 669 C C . THR A 1 91 ? 5.178 -5.348 -4.716 1.00 94.38 91 THR A C 1
ATOM 671 O O . THR A 1 91 ? 5.833 -5.051 -3.718 1.00 94.38 91 THR A O 1
ATOM 674 N N . LEU A 1 92 ? 3.933 -5.829 -4.661 1.00 95.38 92 LEU A N 1
ATOM 675 C CA . LEU A 1 92 ? 3.260 -6.266 -3.434 1.00 95.38 92 LEU A CA 1
ATOM 676 C C . LEU A 1 92 ? 3.313 -7.793 -3.350 1.00 95.38 92 LEU A C 1
ATOM 678 O O . LEU A 1 92 ? 2.833 -8.479 -4.250 1.00 95.38 92 LEU A O 1
ATOM 682 N N . SER A 1 93 ? 3.870 -8.320 -2.262 1.00 95.25 93 SER A N 1
ATOM 683 C CA . SER A 1 93 ? 3.881 -9.755 -1.967 1.00 95.25 93 SER A CA 1
ATOM 684 C C . SER A 1 93 ? 3.036 -10.034 -0.731 1.00 95.25 93 SER A C 1
ATOM 686 O O . SER A 1 93 ? 3.222 -9.400 0.304 1.00 95.25 93 SER A O 1
ATOM 688 N N . LEU A 1 94 ? 2.112 -10.987 -0.845 1.00 94.69 94 LEU A N 1
ATOM 689 C CA . LEU A 1 94 ? 1.168 -11.359 0.204 1.00 94.69 94 LEU A CA 1
ATOM 690 C C . LEU A 1 94 ? 1.426 -12.811 0.631 1.00 94.69 94 LEU A C 1
ATOM 692 O O . LEU A 1 94 ? 1.488 -13.704 -0.217 1.00 94.69 94 LEU A O 1
ATOM 696 N N . ARG A 1 95 ? 1.560 -13.066 1.936 1.00 91.81 95 ARG A N 1
ATOM 697 C CA . ARG A 1 95 ? 1.771 -14.400 2.517 1.00 91.81 95 ARG A CA 1
ATOM 698 C C . ARG A 1 95 ? 0.708 -14.690 3.569 1.00 91.81 95 ARG A C 1
ATOM 700 O O . ARG A 1 95 ? 0.573 -13.934 4.515 1.00 91.81 95 ARG A O 1
ATOM 707 N N . LYS A 1 96 ? 0.046 -15.838 3.445 1.00 90.50 96 LYS A N 1
ATOM 708 C CA . LYS A 1 96 ? -0.837 -16.408 4.470 1.00 90.50 96 LYS A CA 1
ATOM 709 C C . LYS A 1 96 ? -0.589 -17.916 4.604 1.00 90.50 96 LYS A C 1
ATOM 711 O O . LYS A 1 96 ? 0.046 -18.493 3.711 1.00 90.50 96 LYS A O 1
ATOM 716 N N . PRO A 1 97 ? -1.033 -18.571 5.692 1.00 89.56 97 PRO A N 1
ATOM 717 C CA . PRO A 1 97 ? -1.010 -20.028 5.792 1.00 89.56 97 PRO A CA 1
ATOM 718 C C . PRO A 1 97 ? -1.719 -20.692 4.606 1.00 89.56 97 PRO A C 1
ATOM 720 O O . PRO A 1 97 ? -2.646 -20.132 4.023 1.00 89.56 97 PRO A O 1
ATOM 723 N N . ALA A 1 98 ? -1.281 -21.897 4.240 1.00 89.06 98 ALA A N 1
ATOM 724 C CA . ALA A 1 98 ? -1.885 -22.627 3.131 1.00 89.06 98 ALA A CA 1
ATOM 725 C C . ALA A 1 98 ? -3.381 -22.877 3.393 1.00 89.06 98 ALA A C 1
ATOM 727 O O . ALA A 1 98 ? -3.760 -23.357 4.462 1.00 89.06 98 ALA A O 1
ATOM 728 N N . GLY A 1 99 ? -4.220 -22.560 2.408 1.00 87.25 99 GLY A N 1
ATOM 729 C CA . GLY A 1 99 ? -5.671 -22.599 2.543 1.00 87.25 99 GLY A CA 1
ATOM 730 C C . GLY A 1 99 ? -6.364 -22.224 1.238 1.00 87.25 99 GLY A C 1
ATOM 731 O O . GLY A 1 99 ? -5.996 -22.722 0.173 1.00 87.25 99 GLY A O 1
ATOM 732 N N . SER A 1 100 ? -7.366 -21.348 1.320 1.00 87.19 100 SER A N 1
ATOM 733 C CA . SER A 1 100 ? -8.066 -20.829 0.141 1.00 87.19 100 SER A CA 1
ATOM 734 C C . SER A 1 100 ? -7.088 -20.232 -0.878 1.00 87.19 100 SER A C 1
ATOM 736 O O . SER A 1 100 ? -6.169 -19.497 -0.516 1.00 87.19 100 SER A O 1
ATOM 738 N N . LEU A 1 101 ? -7.313 -20.532 -2.161 1.00 88.62 101 LEU A N 1
ATOM 739 C CA . LEU A 1 101 ? -6.543 -19.968 -3.274 1.00 88.62 101 LEU A CA 1
ATOM 740 C C . LEU A 1 101 ? -7.005 -18.554 -3.652 1.00 88.62 101 LEU A C 1
ATOM 742 O O . LEU A 1 101 ? -6.317 -17.868 -4.404 1.00 88.62 101 LEU A O 1
ATOM 746 N N . ALA A 1 102 ? -8.168 -18.122 -3.156 1.00 92.12 102 ALA A N 1
ATOM 747 C CA . ALA A 1 102 ? -8.630 -16.757 -3.340 1.00 92.12 102 ALA A CA 1
ATOM 748 C C . ALA A 1 102 ? -7.890 -15.813 -2.381 1.00 92.12 102 ALA A C 1
ATOM 750 O O . ALA A 1 102 ? -7.639 -16.148 -1.217 1.00 92.12 102 ALA A O 1
ATOM 751 N N . ILE A 1 103 ? -7.561 -14.621 -2.880 1.00 91.94 103 ILE A N 1
ATOM 752 C CA . ILE A 1 103 ? -7.119 -13.513 -2.037 1.00 91.94 103 ILE A CA 1
ATOM 753 C C . ILE A 1 103 ? -8.359 -13.001 -1.305 1.00 91.94 103 ILE A C 1
ATOM 755 O O . ILE A 1 103 ? -9.285 -12.501 -1.940 1.00 91.94 103 ILE A O 1
ATOM 759 N N . ASP A 1 104 ? -8.357 -13.162 0.013 1.00 93.38 104 ASP A N 1
ATOM 760 C CA . ASP A 1 104 ? -9.367 -12.644 0.927 1.00 93.38 104 ASP A CA 1
ATOM 761 C C . ASP A 1 104 ? -8.686 -11.574 1.789 1.00 93.38 104 ASP A C 1
ATOM 763 O O . ASP A 1 104 ? -7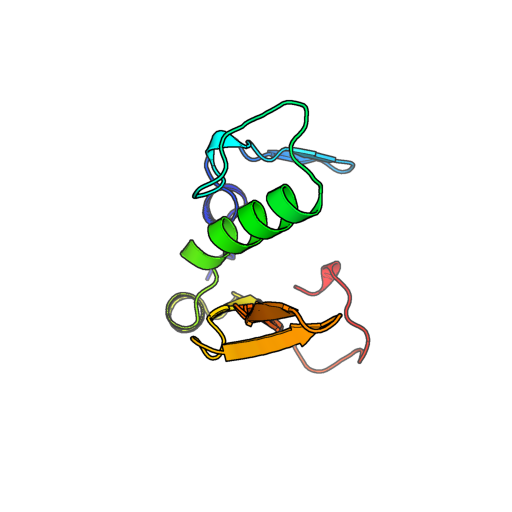.706 -11.916 2.454 1.00 93.38 104 ASP A O 1
ATOM 767 N N . PRO A 1 105 ? -9.101 -10.296 1.729 1.00 92.38 105 PRO A N 1
ATOM 768 C CA . PRO A 1 105 ? -8.507 -9.240 2.542 1.00 92.38 105 PRO A CA 1
ATOM 769 C C . PRO A 1 105 ? -8.557 -9.503 4.051 1.00 92.38 105 PRO A C 1
ATOM 771 O O . PRO A 1 105 ? -7.680 -9.004 4.742 1.00 92.38 105 PRO A O 1
ATOM 774 N N . ASP A 1 106 ? -9.513 -10.296 4.548 1.00 90.69 106 ASP A N 1
ATOM 775 C CA . ASP A 1 106 ? -9.632 -10.608 5.982 1.00 90.69 106 ASP A CA 1
ATOM 776 C C . ASP A 1 106 ? -8.545 -11.595 6.476 1.00 90.69 106 ASP A C 1
ATOM 778 O O . ASP A 1 106 ? -8.387 -11.798 7.680 1.00 90.69 106 ASP A O 1
ATOM 782 N N . ASP A 1 107 ? -7.782 -12.205 5.556 1.00 89.31 107 ASP A N 1
ATOM 783 C CA . ASP A 1 107 ? -6.699 -13.160 5.848 1.00 89.31 107 ASP A CA 1
ATOM 784 C C . ASP A 1 107 ? -5.296 -12.513 5.959 1.00 89.31 107 ASP A C 1
ATOM 786 O O . ASP A 1 107 ? -4.306 -13.244 6.120 1.00 89.31 107 ASP A O 1
ATOM 790 N N . TYR A 1 108 ? -5.169 -11.190 5.799 1.00 89.88 108 TYR A N 1
ATOM 791 C CA . TYR A 1 108 ? -3.880 -10.482 5.710 1.00 89.88 108 TYR A CA 1
ATOM 792 C C . TYR A 1 108 ? -3.782 -9.298 6.655 1.00 89.88 108 TYR A C 1
ATOM 794 O O . TYR A 1 108 ? -2.631 -9.091 7.107 1.00 89.88 108 TYR A O 1
#

Secondary structure (DSSP, 8-state):
--PPPHHHHH-TT-EE-SS-EE--GGGSTT----TT--HHHHHHHHHHHHTTTS-HHHHHH-TT--EEEEE-SSSEEEEETTEEEEE--EEEEE---S--SS--GGG-

Foldseek 3Di:
DDDDDPCQQQNPPWDDDPPDTDGDQVLFPPDDDDPPDDPVNVVNSSLNSNQVQQDPVNCVVPVPRFKHKDWDDPQDWDADPNDIDGDTDIDIGGDAPDDDPDDDVVRD

Radius of gyration: 16.17 Å; chains: 1; bounding box: 32×42×48 Å

pLDDT: mean 93.46, std 5.57, range [62.84, 98.12]